Protein AF-A0A2V8PZD0-F1 (afdb_monomer_lite)

Radius of gyration: 10.69 Å; chains: 1; bounding box: 24×18×28 Å

Foldseek 3Di:
DFEPVDPVLVVQLVVQLVVVCVVPVVLVVVCQVDQVSVQVSSVPRSVYHDDPPDTDHDDD

pLDDT: mean 93.98, std 4.27, range [76.69, 97.94]

Structure (mmCIF, N/CA/C/O backbone):
data_AF-A0A2V8PZD0-F1
#
_entry.id   AF-A0A2V8PZD0-F1
#
loop_
_atom_site.group_PDB
_atom_site.id
_atom_site.type_symbol
_atom_site.label_atom_id
_atom_site.label_alt_id
_atom_site.label_comp_id
_atom_site.label_asym_id
_atom_site.label_entity_id
_atom_site.label_seq_id
_atom_site.pdbx_PDB_ins_code
_atom_site.Cartn_x
_atom_site.Cartn_y
_atom_site.Cartn_z
_atom_site.occupancy
_atom_site.B_iso_or_equiv
_atom_site.auth_seq_id
_atom_site.auth_comp_id
_atom_site.auth_asym_id
_atom_site.auth_atom_id
_atom_site.pdbx_PDB_model_num
ATOM 1 N N . MET A 1 1 ? 9.983 8.245 -6.142 1.00 82.69 1 MET A N 1
ATOM 2 C CA . MET A 1 1 ? 8.846 7.310 -6.268 1.00 82.69 1 MET A CA 1
ATOM 3 C C . MET A 1 1 ? 9.316 6.038 -6.949 1.00 82.69 1 MET A C 1
ATOM 5 O O . MET A 1 1 ? 10.077 6.122 -7.910 1.00 82.69 1 MET A O 1
ATOM 9 N N . ARG A 1 2 ? 8.912 4.889 -6.404 1.00 93.94 2 ARG A N 1
ATOM 10 C CA . ARG A 1 2 ? 9.149 3.537 -6.928 1.00 93.94 2 ARG A CA 1
ATOM 11 C C . ARG A 1 2 ? 8.389 3.338 -8.244 1.00 93.94 2 ARG A C 1
ATOM 13 O O . ARG A 1 2 ? 7.361 3.978 -8.463 1.00 93.94 2 ARG A O 1
ATOM 20 N N . LYS A 1 3 ? 8.877 2.463 -9.125 1.00 94.12 3 LYS A N 1
ATOM 21 C CA . LYS A 1 3 ? 8.275 2.204 -10.440 1.00 94.12 3 LYS A CA 1
ATOM 22 C C . LYS A 1 3 ? 7.392 0.965 -10.401 1.00 94.12 3 LYS A C 1
ATOM 24 O O . LYS A 1 3 ? 7.876 -0.125 -10.114 1.00 94.12 3 LYS A O 1
ATOM 29 N N . TRP A 1 4 ? 6.125 1.105 -10.800 1.00 94.12 4 TRP A N 1
ATOM 30 C CA . TRP A 1 4 ? 5.199 -0.029 -10.879 1.00 94.12 4 TRP A CA 1
ATOM 31 C C . TRP A 1 4 ? 5.755 -1.183 -11.717 1.00 94.12 4 TRP A C 1
ATOM 33 O O . TRP A 1 4 ? 5.709 -2.319 -11.280 1.00 94.12 4 TRP A O 1
ATOM 43 N N . ASN A 1 5 ? 6.359 -0.931 -12.878 1.00 94.56 5 ASN A N 1
ATOM 44 C CA . ASN A 1 5 ? 6.835 -2.011 -13.755 1.00 94.56 5 ASN A CA 1
ATOM 45 C C . ASN A 1 5 ? 8.152 -2.675 -13.302 1.00 94.56 5 ASN A C 1
ATOM 47 O O . ASN A 1 5 ? 8.647 -3.563 -13.991 1.00 94.56 5 ASN A O 1
ATOM 51 N N . ASN A 1 6 ? 8.725 -2.269 -12.164 1.00 97.38 6 ASN A N 1
ATOM 52 C CA . ASN A 1 6 ? 9.918 -2.886 -11.597 1.00 97.38 6 ASN A CA 1
ATOM 53 C C . ASN A 1 6 ? 9.523 -3.854 -10.448 1.00 97.38 6 ASN A C 1
ATOM 55 O O . ASN A 1 6 ? 8.891 -3.430 -9.477 1.00 97.38 6 ASN A O 1
ATOM 59 N N . PRO A 1 7 ? 9.878 -5.153 -10.528 1.00 96.25 7 PRO A N 1
ATOM 60 C CA . PRO A 1 7 ? 9.531 -6.138 -9.498 1.00 96.25 7 PRO A CA 1
ATOM 61 C C . PRO A 1 7 ? 10.095 -5.842 -8.101 1.00 96.25 7 PRO A C 1
ATOM 63 O O . PRO A 1 7 ? 9.393 -6.038 -7.105 1.00 96.25 7 PRO A O 1
ATOM 66 N N . ASP A 1 8 ? 11.334 -5.356 -8.011 1.00 97.75 8 ASP A N 1
ATOM 67 C CA . ASP A 1 8 ? 11.984 -5.032 -6.737 1.00 97.75 8 ASP A CA 1
ATOM 68 C C . ASP A 1 8 ? 11.317 -3.830 -6.068 1.00 97.75 8 ASP A C 1
ATOM 70 O O . ASP A 1 8 ? 11.070 -3.835 -4.860 1.00 97.75 8 ASP A O 1
ATOM 74 N N . ASP A 1 9 ? 10.931 -2.840 -6.869 1.00 97.75 9 ASP A N 1
ATOM 75 C CA . ASP A 1 9 ? 10.162 -1.682 -6.423 1.00 97.75 9 AS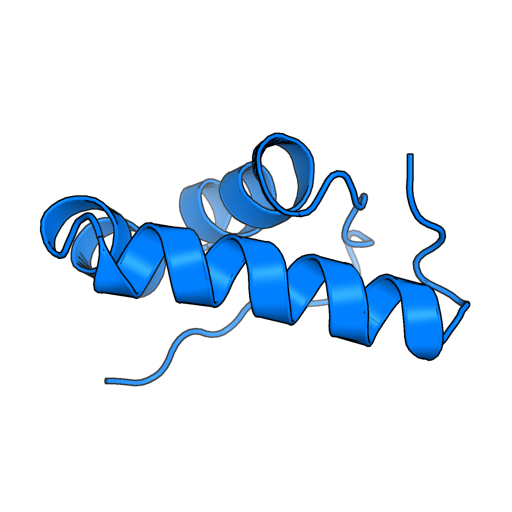P A CA 1
ATOM 76 C C . ASP A 1 9 ? 8.782 -2.089 -5.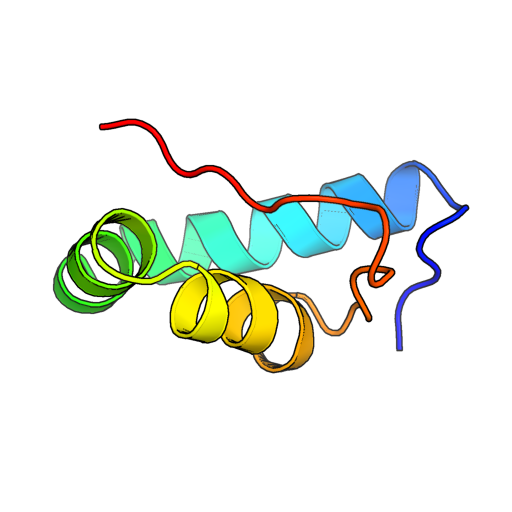886 1.00 97.75 9 ASP A C 1
ATOM 78 O O . ASP A 1 9 ? 8.392 -1.646 -4.800 1.00 97.75 9 ASP A O 1
ATOM 82 N N . LYS A 1 10 ? 8.058 -2.989 -6.572 1.00 96.00 10 LYS A N 1
ATOM 83 C CA . LYS A 1 10 ? 6.796 -3.544 -6.044 1.00 96.00 10 LYS A CA 1
ATOM 84 C C . LYS A 1 10 ? 7.019 -4.249 -4.708 1.00 96.00 10 LYS A C 1
ATOM 86 O O . LYS A 1 10 ? 6.286 -4.004 -3.750 1.00 96.00 10 LYS A O 1
ATOM 91 N N . LYS A 1 11 ? 8.044 -5.102 -4.617 1.00 97.00 11 LYS A N 1
ATOM 92 C CA . LYS A 1 11 ? 8.373 -5.838 -3.388 1.00 97.00 11 LYS A CA 1
ATOM 93 C C . LYS A 1 11 ? 8.694 -4.889 -2.233 1.00 97.00 11 LYS A C 1
ATOM 95 O O . LYS A 1 11 ? 8.210 -5.097 -1.115 1.00 97.00 11 LYS A O 1
ATOM 100 N N . ALA A 1 12 ? 9.476 -3.843 -2.491 1.00 97.94 12 ALA A N 1
ATOM 101 C CA . ALA A 1 12 ? 9.825 -2.831 -1.503 1.00 97.94 12 ALA A CA 1
ATOM 102 C C . ALA A 1 12 ? 8.586 -2.059 -1.020 1.00 97.94 12 ALA A C 1
ATOM 104 O O . ALA A 1 12 ? 8.407 -1.899 0.189 1.00 97.94 12 ALA A O 1
ATOM 105 N N . ALA A 1 13 ? 7.697 -1.663 -1.936 1.00 97.50 13 ALA A N 1
ATOM 106 C CA . ALA A 1 13 ? 6.443 -0.995 -1.602 1.00 97.50 13 ALA A CA 1
ATOM 107 C C . ALA A 1 13 ? 5.523 -1.874 -0.741 1.00 97.50 13 ALA A C 1
ATOM 109 O O . ALA A 1 13 ? 5.092 -1.443 0.330 1.00 97.50 13 ALA A O 1
ATOM 110 N N . CYS A 1 14 ? 5.287 -3.128 -1.148 1.00 95.56 14 CYS A N 1
ATOM 111 C CA . CYS A 1 14 ? 4.489 -4.081 -0.371 1.00 95.56 14 CYS A CA 1
ATOM 112 C C . CYS A 1 14 ? 5.070 -4.277 1.034 1.00 95.56 14 CYS A C 1
ATOM 114 O O . CYS A 1 14 ? 4.342 -4.241 2.021 1.00 95.56 14 CYS A O 1
ATOM 116 N N . THR A 1 15 ? 6.393 -4.429 1.141 1.00 97.38 15 THR A N 1
ATOM 117 C CA . THR A 1 15 ? 7.074 -4.599 2.433 1.00 97.38 15 THR A CA 1
ATOM 118 C C . THR A 1 15 ? 6.875 -3.385 3.340 1.00 97.38 15 THR A C 1
ATOM 120 O O . THR A 1 15 ? 6.628 -3.550 4.533 1.00 97.38 15 THR A O 1
ATOM 123 N N . ALA A 1 16 ? 6.970 -2.167 2.800 1.00 97.81 16 ALA A N 1
ATOM 124 C CA . ALA A 1 16 ? 6.763 -0.941 3.567 1.00 97.81 16 ALA A CA 1
ATOM 125 C C . ALA A 1 16 ? 5.327 -0.844 4.107 1.00 97.81 16 ALA A C 1
ATOM 127 O O . ALA A 1 16 ? 5.131 -0.597 5.299 1.00 97.81 16 ALA A O 1
ATOM 128 N N . VAL A 1 17 ? 4.329 -1.116 3.260 1.00 96.88 17 VAL A N 1
ATOM 129 C CA . VAL A 1 17 ? 2.914 -1.097 3.660 1.00 96.88 17 VAL A CA 1
ATOM 130 C C . VAL A 1 17 ? 2.616 -2.187 4.696 1.00 96.88 17 VAL A C 1
ATOM 132 O O . VAL A 1 17 ? 2.000 -1.902 5.721 1.00 96.88 17 VAL A O 1
ATOM 135 N N . LEU A 1 18 ? 3.122 -3.409 4.504 1.00 95.25 18 LEU A N 1
ATOM 136 C CA . LEU A 1 18 ? 2.960 -4.500 5.472 1.00 95.25 18 LEU A CA 1
ATOM 137 C C . LEU A 1 18 ? 3.616 -4.177 6.821 1.00 95.25 18 LEU A C 1
ATOM 139 O O . LEU A 1 18 ? 3.015 -4.416 7.865 1.00 95.25 18 LEU A O 1
ATOM 143 N N . LYS A 1 19 ? 4.811 -3.572 6.830 1.00 97.25 19 LYS A N 1
ATOM 144 C CA . LYS A 1 19 ? 5.450 -3.091 8.068 1.00 97.25 19 LYS A CA 1
ATOM 145 C C . LYS A 1 19 ? 4.588 -2.061 8.791 1.00 97.25 19 LYS A C 1
ATOM 147 O O . LYS A 1 19 ? 4.443 -2.152 10.010 1.00 97.25 19 LYS A O 1
ATOM 152 N N . LYS A 1 20 ? 3.974 -1.126 8.057 1.00 97.31 20 LYS A N 1
ATOM 153 C CA . LYS A 1 20 ? 3.046 -0.152 8.642 1.00 97.31 20 LYS A CA 1
ATOM 154 C C . LYS A 1 20 ? 1.840 -0.848 9.273 1.00 97.31 20 LYS A C 1
ATOM 156 O O . LYS A 1 20 ? 1.527 -0.542 10.418 1.00 97.31 20 LYS A O 1
ATOM 161 N N . ILE A 1 21 ? 1.240 -1.824 8.593 1.00 95.06 21 ILE A N 1
ATOM 162 C CA . ILE A 1 21 ? 0.118 -2.619 9.120 1.00 95.06 21 ILE A CA 1
ATOM 163 C C . ILE A 1 21 ? 0.512 -3.382 10.392 1.00 95.06 21 ILE A C 1
ATOM 165 O O . ILE A 1 21 ? -0.223 -3.357 11.375 1.00 95.06 21 ILE A O 1
ATOM 169 N N . MET A 1 22 ? 1.691 -4.012 10.418 1.00 94.38 22 MET A N 1
ATOM 170 C CA . MET A 1 22 ? 2.177 -4.718 11.611 1.00 94.38 22 MET A CA 1
ATOM 171 C C . MET A 1 22 ? 2.379 -3.776 12.807 1.00 94.38 22 MET A C 1
ATOM 173 O O . MET A 1 22 ? 2.134 -4.173 13.943 1.00 94.38 22 MET A O 1
ATOM 177 N N . SER A 1 23 ? 2.802 -2.533 12.559 1.00 96.94 23 SER A N 1
ATOM 178 C CA . SER A 1 23 ? 2.968 -1.511 13.603 1.00 96.94 23 SER A CA 1
ATOM 179 C C . SER A 1 23 ? 1.663 -0.819 14.021 1.00 96.94 23 SER A C 1
ATOM 181 O O . SER A 1 23 ? 1.607 -0.204 15.080 1.00 96.94 23 SER A O 1
ATOM 183 N N . ASP A 1 24 ? 0.622 -0.892 13.189 1.00 96.44 24 ASP A N 1
ATOM 184 C CA . ASP A 1 24 ? -0.627 -0.148 13.336 1.00 96.44 24 ASP A CA 1
ATOM 185 C C . ASP A 1 24 ? -1.796 -0.984 12.801 1.00 96.44 24 ASP A C 1
ATOM 187 O O . ASP A 1 24 ? -2.164 -0.930 11.625 1.00 96.44 24 ASP A O 1
ATOM 191 N N . LYS A 1 25 ? -2.404 -1.771 13.692 1.00 91.31 25 LYS A N 1
ATOM 192 C CA . LYS A 1 25 ? -3.521 -2.654 13.328 1.00 91.31 25 LYS A CA 1
ATOM 193 C C . LYS A 1 25 ? -4.739 -1.887 12.804 1.00 91.31 25 LYS A C 1
ATOM 195 O O . LYS A 1 25 ? -5.461 -2.410 11.960 1.00 91.31 25 LYS A O 1
ATOM 200 N N . SER A 1 26 ? -4.954 -0.652 13.267 1.00 95.00 26 SER A N 1
ATOM 201 C CA . SER A 1 26 ? -6.070 0.185 12.807 1.00 95.00 26 SER A CA 1
ATOM 202 C C . SER A 1 26 ? -5.899 0.609 11.348 1.00 95.00 26 SER A C 1
ATOM 204 O O . SER A 1 26 ? -6.872 0.694 10.600 1.00 95.00 26 SER A O 1
ATOM 206 N N . PHE A 1 27 ? -4.651 0.807 10.919 1.00 95.38 27 PHE A N 1
ATOM 207 C CA . PHE A 1 27 ? -4.309 1.039 9.523 1.00 95.38 27 PHE A CA 1
ATOM 208 C C . PHE A 1 27 ? -4.634 -0.188 8.663 1.00 95.38 27 PHE A C 1
ATOM 210 O O . PHE A 1 27 ? -5.237 -0.047 7.603 1.00 95.38 27 PHE A O 1
ATOM 217 N N . GLY A 1 28 ? -4.299 -1.388 9.150 1.00 93.62 28 GLY A N 1
ATOM 218 C CA . GLY A 1 28 ? -4.652 -2.652 8.495 1.00 93.62 28 GLY A CA 1
ATOM 219 C C . GLY A 1 28 ? -6.156 -2.827 8.288 1.00 93.62 28 GLY A C 1
ATOM 220 O O . GLY A 1 28 ? -6.575 -3.162 7.185 1.00 93.62 28 GLY A O 1
ATOM 221 N N . ALA A 1 29 ? -6.967 -2.530 9.308 1.00 95.00 29 ALA A N 1
ATOM 222 C CA . ALA A 1 29 ? -8.427 -2.593 9.203 1.00 95.00 29 ALA A CA 1
ATOM 223 C C . ALA A 1 29 ? -8.969 -1.665 8.101 1.00 95.00 29 ALA A C 1
ATOM 225 O O . ALA A 1 29 ? -9.724 -2.103 7.238 1.00 95.00 29 ALA A O 1
ATOM 226 N N . LYS A 1 30 ? -8.491 -0.415 8.037 1.00 95.50 30 LYS A N 1
ATOM 227 C CA . LYS A 1 30 ? -8.892 0.534 6.982 1.00 95.50 30 LYS A CA 1
ATOM 228 C C . LYS A 1 30 ? -8.503 0.068 5.578 1.00 95.50 30 LYS A C 1
ATOM 230 O O . LYS A 1 30 ? -9.260 0.280 4.635 1.00 95.50 30 LYS A O 1
ATOM 235 N N . CYS A 1 31 ? -7.344 -0.578 5.437 1.00 94.50 31 CYS A N 1
ATOM 236 C CA . CYS A 1 31 ? -6.916 -1.172 4.169 1.00 94.50 31 CYS A CA 1
ATOM 237 C C . CYS A 1 31 ? -7.812 -2.338 3.713 1.00 94.50 31 CYS A C 1
ATOM 239 O O . CYS A 1 31 ? -7.901 -2.580 2.513 1.00 94.50 31 CYS A O 1
ATOM 241 N N . LEU A 1 32 ? -8.461 -3.058 4.636 1.00 93.38 32 LEU A N 1
ATOM 242 C CA . LEU A 1 32 ? -9.423 -4.121 4.311 1.00 93.38 32 LEU A CA 1
ATOM 243 C C . LEU A 1 32 ? -10.795 -3.561 3.902 1.00 93.38 32 LEU A C 1
ATOM 245 O O . LEU A 1 32 ? -11.494 -4.171 3.099 1.00 93.38 32 LEU A O 1
ATOM 249 N N . GLU A 1 33 ? -11.180 -2.407 4.447 1.00 93.12 33 GLU A N 1
ATOM 250 C CA . GLU A 1 33 ? -12.503 -1.801 4.249 1.00 93.12 33 GLU A CA 1
ATOM 251 C C . GLU A 1 33 ? -12.599 -0.913 2.997 1.00 93.12 33 GLU A C 1
ATOM 253 O O . GLU A 1 33 ? -13.692 -0.722 2.463 1.00 93.12 33 GLU A O 1
ATOM 258 N N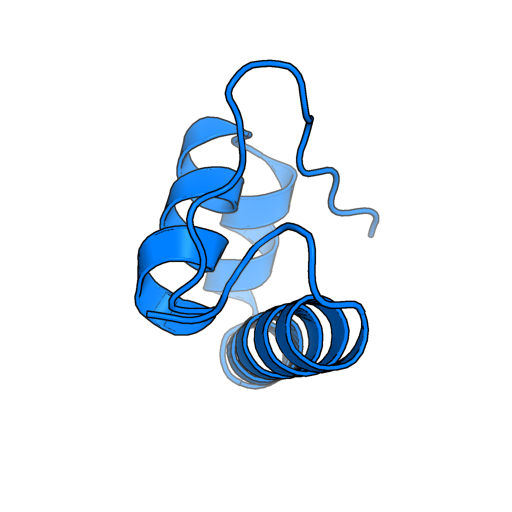 . SER A 1 34 ? -11.483 -0.343 2.526 1.00 92.75 34 SER A N 1
ATOM 259 C CA . SER A 1 34 ?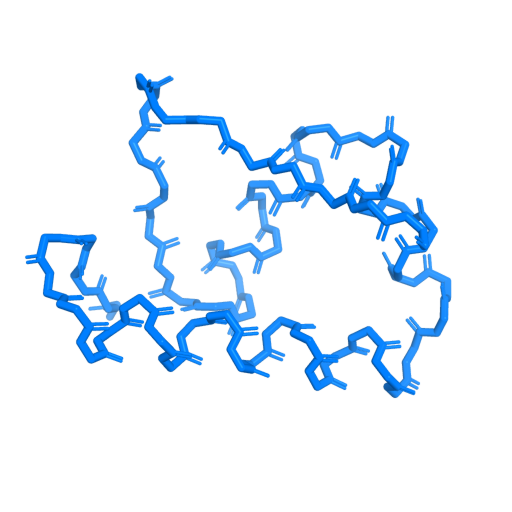 -11.487 0.676 1.468 1.00 92.75 34 SER A CA 1
ATOM 260 C C . SER A 1 34 ? -10.347 0.505 0.461 1.00 92.75 34 SER A C 1
ATOM 262 O O . SER A 1 34 ? -9.172 0.666 0.798 1.00 92.75 34 SER A O 1
ATOM 264 N N . ASP A 1 35 ? -10.709 0.276 -0.807 1.00 90.81 35 ASP A N 1
ATOM 265 C CA . ASP A 1 35 ? -9.764 0.225 -1.936 1.00 90.81 35 ASP A CA 1
ATOM 266 C C . ASP A 1 35 ? -9.048 1.571 -2.140 1.00 90.81 35 ASP A C 1
ATOM 268 O O . ASP A 1 35 ? -7.832 1.615 -2.309 1.00 90.81 35 ASP A O 1
ATOM 272 N N . ASP A 1 36 ? -9.762 2.693 -2.006 1.00 92.75 36 ASP A N 1
ATOM 273 C CA . ASP A 1 36 ? -9.160 4.030 -2.081 1.00 92.75 36 ASP A CA 1
ATOM 274 C C . ASP A 1 36 ? -8.112 4.254 -0.988 1.00 92.75 36 ASP A C 1
ATOM 276 O O . ASP A 1 36 ? -7.045 4.827 -1.238 1.00 92.75 36 ASP A O 1
ATOM 280 N N . PHE A 1 37 ? -8.398 3.808 0.239 1.00 94.69 37 PHE A N 1
ATOM 281 C CA . PHE A 1 37 ? -7.442 3.901 1.337 1.00 94.69 37 PHE A CA 1
ATOM 282 C C . PHE A 1 37 ? -6.231 3.001 1.085 1.00 94.69 37 PHE A C 1
ATOM 284 O O . PHE A 1 37 ? -5.093 3.447 1.238 1.00 94.69 37 PHE A O 1
ATOM 291 N N . ALA A 1 38 ? -6.462 1.765 0.639 1.00 94.56 38 ALA A N 1
ATOM 292 C CA . ALA A 1 38 ? -5.421 0.818 0.262 1.00 94.56 38 ALA A CA 1
ATOM 293 C C . ALA A 1 38 ? -4.514 1.378 -0.849 1.00 94.56 38 ALA A C 1
ATOM 295 O O . ALA A 1 38 ? -3.288 1.368 -0.718 1.00 94.56 38 ALA A O 1
ATOM 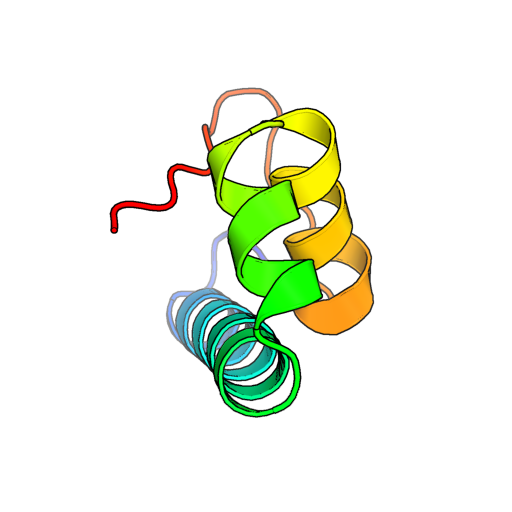296 N N . ARG A 1 39 ? -5.086 1.957 -1.907 1.00 95.25 39 ARG A N 1
ATOM 297 C CA . ARG A 1 39 ? -4.341 2.610 -2.992 1.00 95.25 39 ARG A CA 1
ATOM 298 C C . ARG A 1 39 ? -3.516 3.792 -2.482 1.00 95.25 39 ARG A C 1
ATOM 300 O O . ARG A 1 39 ? -2.323 3.881 -2.778 1.00 95.25 39 ARG A O 1
ATOM 307 N N . LYS A 1 40 ? -4.101 4.659 -1.649 1.00 95.50 40 LYS A N 1
ATOM 308 C CA . LYS A 1 40 ? -3.376 5.773 -1.009 1.00 95.50 40 LYS A CA 1
ATOM 309 C C . LYS A 1 40 ? -2.266 5.291 -0.079 1.00 95.50 40 LYS A C 1
ATOM 311 O O . LYS A 1 40 ? -1.228 5.946 0.007 1.00 95.50 40 LYS A O 1
ATOM 316 N N . ALA A 1 41 ? -2.430 4.152 0.592 1.00 96.06 41 ALA A N 1
ATOM 317 C CA . ALA A 1 41 ? -1.378 3.553 1.407 1.00 96.06 41 ALA A CA 1
ATOM 318 C C . ALA A 1 41 ? -0.164 3.162 0.553 1.00 96.06 41 ALA A C 1
ATOM 320 O O . ALA A 1 41 ? 0.971 3.451 0.930 1.00 96.06 41 ALA A O 1
ATOM 321 N N . PHE A 1 42 ? -0.381 2.577 -0.627 1.00 96.50 42 PHE A N 1
ATOM 322 C CA . PHE A 1 42 ? 0.706 2.293 -1.568 1.00 96.50 42 PHE A CA 1
ATOM 323 C C . PHE A 1 42 ? 1.368 3.567 -2.101 1.00 96.50 42 PHE A C 1
ATOM 325 O O . PHE A 1 42 ? 2.593 3.618 -2.168 1.00 96.50 42 PHE A O 1
ATOM 332 N N . GLN A 1 43 ? 0.597 4.619 -2.376 1.00 96.38 43 GLN A N 1
ATOM 333 C CA . GLN A 1 43 ? 1.154 5.901 -2.812 1.00 96.38 43 GLN A CA 1
ATOM 334 C C . GLN A 1 43 ? 2.001 6.580 -1.722 1.00 96.38 43 GLN A C 1
ATOM 336 O O . GLN A 1 43 ? 3.080 7.090 -2.007 1.00 96.38 43 GLN A O 1
ATOM 341 N N . THR A 1 44 ? 1.527 6.586 -0.474 1.00 96.69 44 THR A N 1
ATOM 342 C CA . THR A 1 44 ? 2.129 7.369 0.622 1.00 96.69 44 THR A CA 1
ATOM 343 C C . THR A 1 44 ? 3.183 6.602 1.417 1.00 96.69 44 THR A C 1
ATOM 345 O O . THR A 1 44 ? 4.238 7.148 1.718 1.00 96.69 44 THR A O 1
ATOM 348 N N . ILE A 1 45 ? 2.923 5.337 1.750 1.00 97.62 45 ILE A N 1
ATOM 349 C CA . ILE A 1 45 ? 3.826 4.477 2.533 1.00 97.62 45 ILE A CA 1
ATOM 350 C C . ILE A 1 45 ? 4.697 3.635 1.601 1.00 97.62 45 ILE A C 1
ATOM 352 O O . ILE A 1 45 ? 5.901 3.482 1.805 1.00 97.62 45 ILE A O 1
ATOM 356 N N . GLY A 1 46 ? 4.071 3.073 0.568 1.00 96.69 46 GLY A N 1
ATOM 357 C CA . GLY A 1 46 ? 4.745 2.285 -0.456 1.00 96.69 46 GLY A CA 1
ATOM 358 C C . GLY A 1 46 ? 5.476 3.133 -1.497 1.00 96.69 46 GLY A C 1
ATOM 359 O O . GLY A 1 46 ? 6.193 2.557 -2.311 1.00 96.69 46 GLY A O 1
ATOM 360 N N . GLU A 1 47 ? 5.331 4.463 -1.476 1.00 97.88 47 GLU A N 1
ATOM 361 C CA . GLU A 1 47 ? 5.931 5.418 -2.424 1.00 97.88 47 GLU A CA 1
ATOM 362 C C . GLU A 1 47 ? 5.829 4.971 -3.893 1.00 97.88 47 GLU A C 1
ATOM 364 O O . GLU A 1 47 ? 6.736 5.231 -4.693 1.00 97.88 47 GLU A O 1
ATOM 369 N N . ILE A 1 48 ? 4.755 4.254 -4.233 1.00 97.44 48 ILE A N 1
ATOM 370 C CA . ILE A 1 48 ? 4.511 3.658 -5.544 1.00 97.44 48 ILE A CA 1
ATOM 371 C C . ILE A 1 48 ? 3.111 4.030 -6.013 1.00 97.44 48 ILE A C 1
ATOM 373 O O . ILE A 1 48 ? 2.132 3.914 -5.276 1.00 97.44 48 ILE A O 1
ATOM 377 N N . GLU A 1 49 ? 3.016 4.469 -7.258 1.00 95.75 49 GLU A N 1
ATOM 378 C CA . GLU A 1 49 ? 1.731 4.742 -7.881 1.00 95.75 49 GLU A CA 1
ATOM 379 C C . GLU A 1 49 ? 1.160 3.437 -8.434 1.00 95.75 49 GLU A C 1
ATOM 381 O O . GLU A 1 49 ? 1.793 2.758 -9.247 1.00 95.75 49 GLU A O 1
ATOM 386 N N . VAL A 1 50 ? -0.013 3.051 -7.935 1.00 93.69 50 VAL A N 1
ATOM 387 C CA . VAL A 1 50 ? -0.751 1.898 -8.451 1.00 93.69 50 VAL A CA 1
ATOM 388 C C . VAL A 1 50 ? -1.525 2.371 -9.686 1.00 93.69 50 VAL A C 1
ATOM 390 O O . VAL A 1 50 ? -2.281 3.336 -9.561 1.00 93.69 50 VAL A O 1
ATOM 393 N N . PRO A 1 51 ? -1.376 1.723 -10.851 1.00 94.25 51 PRO A N 1
ATOM 394 C CA . PRO A 1 51 ? -2.151 2.028 -12.053 1.00 94.25 51 PRO A CA 1
ATOM 395 C C . PRO A 1 51 ? -3.656 1.851 -11.860 1.00 94.25 51 PRO A C 1
ATOM 397 O O . PRO A 1 51 ? -4.088 1.028 -11.051 1.00 94.25 51 PRO A O 1
ATOM 400 N N . GLU A 1 52 ? -4.466 2.604 -12.597 1.00 92.12 52 GLU A N 1
ATOM 401 C CA . GLU A 1 52 ? -5.934 2.546 -12.503 1.00 92.12 52 GLU A CA 1
ATOM 402 C C . GLU A 1 52 ? -6.507 1.168 -12.874 1.00 92.12 52 GLU A C 1
ATOM 404 O O . GLU A 1 52 ? -7.504 0.742 -12.297 1.00 92.12 52 GLU A O 1
ATOM 409 N N . ASP A 1 53 ? -5.841 0.438 -13.771 1.00 91.94 53 ASP A N 1
ATOM 410 C CA .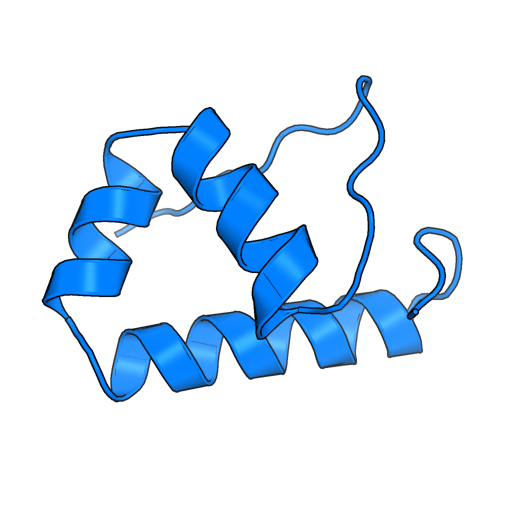 ASP A 1 53 ? -6.209 -0.916 -14.204 1.00 91.94 53 ASP A CA 1
ATOM 411 C C . ASP A 1 53 ? -5.779 -2.020 -13.218 1.00 91.94 53 ASP A C 1
ATOM 413 O O . ASP A 1 53 ? -6.158 -3.183 -13.371 1.00 91.94 53 ASP A O 1
ATOM 417 N N . ALA A 1 54 ? -5.014 -1.674 -12.180 1.00 90.50 54 ALA A N 1
ATOM 418 C CA . ALA A 1 54 ? -4.609 -2.587 -11.121 1.00 90.50 54 ALA A CA 1
ATOM 419 C C . ALA A 1 54 ? -5.457 -2.373 -9.864 1.00 90.50 54 ALA A C 1
ATOM 421 O O . ALA A 1 54 ? -5.687 -1.242 -9.446 1.00 90.50 54 ALA A O 1
ATOM 422 N N . LYS A 1 55 ? -5.866 -3.461 -9.204 1.00 86.12 55 LYS A N 1
ATOM 423 C CA . LYS A 1 55 ? -6.579 -3.413 -7.919 1.00 86.12 55 LYS A CA 1
ATOM 424 C C . LYS A 1 55 ? -5.642 -3.746 -6.762 1.00 86.12 55 LYS A C 1
ATOM 426 O O . LYS A 1 55 ? -4.835 -4.670 -6.870 1.00 86.12 55 LYS A O 1
ATOM 431 N N . VAL A 1 56 ? -5.784 -3.042 -5.640 1.00 89.31 56 VAL A N 1
ATOM 432 C CA . VAL A 1 56 ? -5.116 -3.402 -4.386 1.00 89.31 56 VAL A CA 1
ATOM 433 C C . VAL A 1 56 ? -6.083 -4.229 -3.547 1.00 89.31 56 VAL A C 1
ATOM 435 O O . VAL A 1 56 ? -7.201 -3.808 -3.276 1.00 89.31 56 VAL A O 1
ATOM 438 N N . VAL A 1 57 ? -5.671 -5.428 -3.140 1.00 84.50 57 VAL A N 1
ATOM 439 C CA . VAL A 1 57 ? -6.507 -6.315 -2.323 1.00 84.50 57 VAL A CA 1
ATOM 440 C C . VAL A 1 57 ? -5.724 -6.717 -1.086 1.00 84.50 57 VAL A C 1
ATOM 442 O O . VAL A 1 57 ? -4.678 -7.356 -1.189 1.00 84.50 57 VAL A O 1
ATOM 445 N N . PHE A 1 58 ? -6.241 -6.341 0.080 1.00 86.31 58 PHE A N 1
ATOM 446 C CA . PHE A 1 58 ? -5.802 -6.878 1.361 1.00 86.31 58 PHE A CA 1
ATOM 447 C C . PHE A 1 58 ? -6.733 -8.022 1.757 1.00 86.31 58 PHE A C 1
ATOM 449 O O . PHE A 1 58 ? -7.944 -7.935 1.562 1.00 86.31 58 PHE A O 1
ATOM 456 N N . LEU A 1 59 ? -6.158 -9.095 2.292 1.00 81.94 59 LEU A N 1
ATOM 457 C CA . LEU A 1 59 ? -6.891 -10.241 2.821 1.00 81.94 59 LEU A CA 1
ATOM 458 C C . LEU A 1 59 ? -6.535 -10.398 4.309 1.00 81.94 59 LEU A C 1
ATOM 460 O O . LEU A 1 59 ? -5.378 -10.134 4.657 1.00 81.94 59 LEU A O 1
ATOM 464 N N . PRO A 1 60 ? -7.510 -10.748 5.167 1.00 76.69 60 PRO A N 1
ATOM 465 C CA . PRO A 1 60 ? -7.287 -10.953 6.595 1.00 76.69 60 PRO A CA 1
ATOM 466 C C . PRO A 1 60 ? -6.427 -12.185 6.903 1.00 76.69 60 PRO A C 1
ATOM 468 O O . PRO A 1 60 ? -6.423 -13.138 6.089 1.00 76.69 60 PRO A O 1
#

Sequence (60 aa):
MRKWNNPDDKKAACTAVLKKIMSDKSFGAKCLESDDFARKAFQTIGEIEVPEDAKVVFLP

Secondary structure (DSSP, 8-state):
-B-TT-HHHHHHHHHHHHHHHHH-HHHHHHHHH-HHHHHHHHHHTS-BPPPTTPPP----